Protein AF-A0A3D1SY27-F1 (afdb_monomer_lite)

Secondary structure (DSSP, 8-state):
---PPP-PPP---PPPHHHHHHHHHHHHHHHHHHHHHHHHHHIIIIIHHHHHHHHIIIIIHHHHHHHHHHHHHHHHHHHHHHHHHHHHTT----HHHHHHHHHHHHHHHHHHHHHHHHHHHHHHHHHHH-PPPPHHHHHHHHHHHHHHHHHH-TTT-TT--HHHHHHH-

pLDDT: mean 88.55, std 12.15, range [37.47, 98.19]

Radius of gyration: 32.85 Å; chains: 1; bounding box: 62×33×113 Å

Structure (mmCIF, N/CA/C/O backbone):
data_AF-A0A3D1SY27-F1
#
_entry.id   AF-A0A3D1SY27-F1
#
loop_
_atom_site.group_PDB
_atom_site.id
_atom_site.type_symbol
_atom_site.label_atom_id
_atom_site.label_alt_id
_atom_site.label_comp_id
_atom_site.label_asym_id
_atom_site.label_entity_id
_atom_site.label_seq_id
_atom_site.pdbx_PDB_ins_code
_atom_site.Cartn_x
_atom_site.Cartn_y
_atom_site.Cartn_z
_atom_site.occupancy
_atom_site.B_iso_or_equiv
_atom_site.auth_seq_id
_atom_site.auth_comp_id
_atom_site.auth_asym_id
_atom_site.auth_atom_id
_atom_site.pdbx_PDB_model_num
ATOM 1 N N . MET A 1 1 ? 26.519 -20.229 -80.201 1.00 37.72 1 MET A N 1
ATOM 2 C CA . MET A 1 1 ? 25.974 -18.857 -80.124 1.00 37.72 1 MET A CA 1
ATOM 3 C C . MET A 1 1 ? 25.527 -18.643 -78.691 1.00 37.72 1 MET A C 1
ATOM 5 O O . MET A 1 1 ? 24.465 -19.116 -78.318 1.00 37.72 1 MET A O 1
ATOM 9 N N . ASN A 1 2 ? 26.397 -18.054 -77.869 1.00 37.47 2 ASN A N 1
ATOM 10 C CA . ASN A 1 2 ? 26.115 -17.779 -76.462 1.00 37.47 2 ASN A CA 1
ATOM 11 C C . ASN A 1 2 ? 25.573 -16.353 -76.361 1.00 37.47 2 ASN A C 1
ATOM 13 O O . ASN A 1 2 ? 26.299 -15.405 -76.648 1.00 37.47 2 ASN A O 1
ATOM 17 N N . HIS A 1 3 ? 24.303 -16.207 -75.986 1.00 43.03 3 HIS A N 1
ATOM 18 C CA . HIS A 1 3 ? 23.743 -14.915 -75.606 1.00 43.03 3 HIS A CA 1
ATOM 19 C C . HIS A 1 3 ? 24.116 -14.634 -74.150 1.00 43.03 3 HIS A C 1
ATOM 21 O O . HIS A 1 3 ? 23.588 -15.248 -73.228 1.00 43.03 3 HIS A O 1
ATOM 27 N N . GLN A 1 4 ? 25.069 -13.724 -73.969 1.00 44.53 4 GLN A N 1
ATOM 28 C CA . GLN A 1 4 ? 25.441 -13.152 -72.682 1.00 44.53 4 GLN A CA 1
ATOM 29 C C . GLN A 1 4 ? 24.413 -12.077 -72.309 1.00 44.53 4 GLN A C 1
ATOM 31 O O . GLN A 1 4 ? 24.241 -11.095 -73.029 1.00 44.53 4 GLN A O 1
ATOM 36 N N . THR A 1 5 ? 23.705 -12.283 -71.202 1.00 49.72 5 THR A N 1
ATOM 37 C CA . THR A 1 5 ? 22.892 -11.259 -70.534 1.00 49.72 5 THR A CA 1
ATOM 38 C C . THR A 1 5 ? 23.805 -10.185 -69.932 1.00 49.72 5 THR A C 1
ATOM 40 O O . THR A 1 5 ? 24.811 -10.548 -69.320 1.00 49.72 5 THR A O 1
ATOM 43 N N . PRO A 1 6 ? 23.493 -8.885 -70.071 1.00 51.41 6 PRO A N 1
ATOM 44 C CA . PRO A 1 6 ? 24.311 -7.832 -69.490 1.00 51.41 6 PRO A CA 1
ATOM 45 C C . PRO A 1 6 ? 24.079 -7.746 -67.976 1.00 51.41 6 PRO A C 1
ATOM 47 O O . PRO A 1 6 ? 22.957 -7.525 -67.516 1.00 51.41 6 PRO A O 1
ATOM 50 N N . ASP A 1 7 ? 25.165 -7.917 -67.222 1.00 53.69 7 ASP A N 1
ATOM 51 C CA . ASP A 1 7 ? 25.252 -7.642 -65.788 1.00 53.69 7 ASP A CA 1
ATOM 52 C C . ASP A 1 7 ? 24.793 -6.206 -65.515 1.00 53.69 7 ASP A C 1
ATOM 54 O O . ASP A 1 7 ? 25.405 -5.232 -65.962 1.00 53.69 7 ASP A O 1
ATOM 58 N N . THR A 1 8 ? 23.684 -6.066 -64.792 1.00 50.62 8 THR A N 1
ATOM 59 C CA . THR A 1 8 ? 23.232 -4.763 -64.301 1.00 50.62 8 THR A CA 1
ATOM 60 C C . THR A 1 8 ? 24.058 -4.436 -63.055 1.00 50.62 8 THR A C 1
ATOM 62 O O . THR A 1 8 ? 23.997 -5.202 -62.092 1.00 50.62 8 THR A O 1
ATOM 65 N N . PRO A 1 9 ? 24.835 -3.337 -63.023 1.00 57.00 9 PRO A N 1
ATOM 66 C CA . PRO A 1 9 ? 25.635 -3.007 -61.852 1.00 57.00 9 PRO A CA 1
ATOM 67 C C . PRO A 1 9 ? 24.715 -2.720 -60.654 1.00 57.00 9 PRO A C 1
ATOM 69 O O . PRO A 1 9 ? 23.639 -2.133 -60.835 1.00 57.00 9 PRO A O 1
ATOM 72 N N . PRO A 1 10 ? 25.102 -3.110 -59.426 1.00 55.06 10 PRO A N 1
ATOM 73 C CA . PRO A 1 10 ? 24.288 -2.861 -58.247 1.00 55.06 10 PRO A CA 1
ATOM 74 C C . PRO A 1 10 ? 24.104 -1.350 -58.077 1.00 55.06 10 PRO A C 1
ATOM 76 O O . PRO A 1 10 ? 25.072 -0.595 -57.982 1.00 55.06 10 PRO A O 1
ATOM 79 N N . LYS A 1 11 ? 22.845 -0.895 -58.065 1.00 56.50 11 LYS A N 1
ATOM 80 C CA . LYS A 1 11 ? 22.505 0.499 -57.761 1.00 56.50 11 LYS A CA 1
ATOM 81 C C . LYS A 1 11 ? 23.029 0.831 -56.364 1.00 56.50 11 LYS A C 1
ATOM 83 O O . LYS A 1 11 ? 22.534 0.297 -55.375 1.00 56.50 11 LYS A O 1
ATOM 88 N N . LEU A 1 12 ? 24.011 1.727 -56.293 1.00 58.53 12 LEU A N 1
ATOM 89 C CA . LEU A 1 12 ? 24.505 2.293 -55.044 1.00 58.53 12 LEU A CA 1
ATOM 90 C C . LEU A 1 12 ? 23.408 3.197 -54.463 1.00 58.53 12 LEU A C 1
ATOM 92 O O . LEU A 1 12 ? 23.209 4.323 -54.918 1.00 58.53 12 LEU A O 1
ATOM 96 N N . VAL A 1 13 ? 22.642 2.681 -53.505 1.00 73.31 13 VAL A N 1
ATOM 97 C CA . VAL A 1 13 ? 21.625 3.464 -52.796 1.00 73.31 13 VAL A CA 1
ATOM 98 C C . VAL A 1 13 ? 22.342 4.333 -51.766 1.00 73.31 13 VAL A C 1
ATOM 100 O O . VAL A 1 13 ? 22.755 3.851 -50.714 1.00 73.31 13 VAL A O 1
ATOM 103 N N . VAL A 1 14 ? 22.522 5.617 -52.078 1.00 74.00 14 VAL A N 1
ATOM 104 C CA . VAL A 1 14 ? 23.051 6.605 -51.130 1.00 74.00 14 VAL A CA 1
ATOM 105 C C . VAL A 1 14 ? 21.885 7.140 -50.302 1.00 74.00 14 VAL A C 1
ATOM 107 O O . VAL A 1 14 ? 20.938 7.707 -50.847 1.00 74.00 14 VAL A O 1
ATOM 110 N N . LEU A 1 15 ? 21.933 6.934 -48.985 1.00 71.50 15 LEU A N 1
ATOM 111 C CA . LEU A 1 15 ? 20.920 7.445 -48.064 1.00 71.50 15 LEU A CA 1
ATOM 112 C C . LEU A 1 15 ? 20.978 8.977 -48.013 1.00 71.50 15 LEU A C 1
ATOM 114 O O . LEU A 1 15 ? 22.057 9.559 -47.905 1.00 71.50 15 LEU A O 1
ATOM 118 N N . HIS A 1 16 ? 19.815 9.630 -48.063 1.00 85.00 16 HIS A N 1
ATOM 119 C CA . HIS A 1 16 ? 19.731 11.081 -47.903 1.00 85.00 16 HIS A CA 1
ATOM 120 C C . HIS A 1 16 ? 20.275 11.491 -46.516 1.00 85.00 16 HIS A C 1
ATOM 122 O O . HIS A 1 16 ? 19.939 10.823 -45.531 1.00 85.00 16 HIS A O 1
ATOM 128 N N . PRO A 1 17 ? 21.064 12.577 -46.393 1.00 85.56 17 PRO A N 1
ATOM 129 C CA . PRO A 1 17 ? 21.666 12.992 -45.120 1.00 85.56 17 PRO A CA 1
ATOM 130 C C . PRO A 1 17 ? 20.666 13.121 -43.961 1.00 85.56 17 PRO A C 1
ATOM 132 O O . PRO A 1 17 ? 20.942 12.663 -42.853 1.00 85.56 17 PRO A O 1
ATOM 135 N N . ASP A 1 18 ? 19.473 13.658 -44.227 1.00 88.50 18 ASP A N 1
ATOM 136 C CA . ASP A 1 18 ? 18.419 13.798 -43.210 1.00 88.50 18 ASP A CA 1
ATOM 137 C C . ASP A 1 18 ? 17.900 12.450 -42.695 1.00 88.50 18 ASP A C 1
ATOM 139 O O . ASP A 1 18 ? 17.583 12.312 -41.516 1.00 88.50 18 ASP A O 1
ATOM 143 N N . PHE A 1 19 ? 17.854 11.429 -43.555 1.00 87.94 19 PHE A N 1
ATOM 144 C CA . PHE A 1 19 ? 17.435 10.087 -43.158 1.00 87.94 19 PHE A CA 1
ATOM 145 C C . PHE A 1 19 ? 18.494 9.404 -42.286 1.00 87.94 19 PHE A C 1
ATOM 147 O O . PHE A 1 19 ? 18.154 8.757 -41.296 1.00 87.94 19 PHE A O 1
ATOM 154 N N . ALA A 1 20 ? 19.779 9.591 -42.606 1.00 86.56 20 ALA A N 1
ATOM 155 C CA . ALA A 1 20 ? 20.875 9.108 -41.767 1.00 86.56 20 ALA A CA 1
ATOM 156 C C . ALA A 1 20 ? 20.865 9.780 -40.383 1.00 86.56 20 ALA A C 1
ATOM 158 O O . ALA A 1 20 ? 21.038 9.108 -39.366 1.00 86.56 20 ALA A O 1
ATOM 159 N N . LYS A 1 21 ? 20.592 11.091 -40.335 1.00 92.25 21 LYS A N 1
ATOM 160 C CA . LYS A 1 21 ? 20.434 11.833 -39.080 1.00 92.25 21 LYS A CA 1
ATOM 161 C C . LYS A 1 21 ? 19.259 11.306 -38.253 1.00 92.25 21 LYS A C 1
ATOM 163 O O . LYS A 1 21 ? 19.433 11.016 -37.075 1.00 92.25 21 LYS A O 1
ATOM 168 N N . LEU A 1 22 ? 18.098 11.102 -38.878 1.00 93.75 22 LEU A N 1
ATOM 169 C CA . LEU A 1 22 ? 16.914 10.585 -38.191 1.00 93.75 22 LEU A CA 1
ATOM 170 C C . LEU A 1 22 ? 17.140 9.176 -37.618 1.00 93.75 22 LEU A C 1
ATOM 172 O O . LEU A 1 22 ? 16.727 8.901 -36.496 1.00 93.75 22 LEU A O 1
ATOM 176 N N . GLN A 1 23 ? 17.830 8.290 -38.344 1.00 89.69 23 GLN A N 1
ATOM 177 C CA . GLN A 1 23 ? 18.198 6.972 -37.814 1.00 89.69 23 GLN A CA 1
ATOM 178 C C . GLN A 1 23 ? 19.096 7.068 -36.578 1.00 89.69 23 GLN A C 1
ATOM 180 O O . GLN A 1 23 ? 18.894 6.321 -35.619 1.00 89.69 23 GLN A O 1
ATOM 185 N N . ALA A 1 24 ? 20.068 7.984 -36.585 1.00 91.44 24 ALA A N 1
ATOM 186 C CA . ALA A 1 24 ? 20.938 8.209 -35.437 1.00 91.44 24 ALA A CA 1
ATOM 187 C C . ALA A 1 24 ? 20.152 8.735 -34.225 1.00 91.44 24 ALA A C 1
ATOM 189 O O . ALA A 1 24 ? 20.347 8.244 -33.111 1.00 91.44 24 ALA A O 1
ATOM 190 N N . ASP A 1 25 ? 19.220 9.666 -34.443 1.00 94.38 25 ASP A N 1
ATOM 191 C CA . ASP A 1 25 ? 18.353 10.205 -33.391 1.00 94.38 25 ASP A CA 1
ATOM 192 C C . ASP A 1 25 ? 17.438 9.115 -32.806 1.00 94.38 25 ASP A C 1
ATOM 194 O O . ASP A 1 25 ? 17.348 8.970 -31.586 1.00 94.38 25 ASP A O 1
ATOM 198 N N . VAL A 1 26 ? 16.825 8.278 -33.651 1.00 91.38 26 VAL A N 1
ATOM 199 C CA . VAL A 1 26 ? 16.011 7.131 -33.206 1.00 91.38 26 VAL A CA 1
ATOM 200 C C . VAL A 1 26 ? 16.848 6.139 -32.398 1.00 91.38 26 VAL A C 1
ATOM 202 O O . VAL A 1 26 ? 16.412 5.685 -31.339 1.00 91.38 26 VAL A O 1
ATOM 205 N N . ALA A 1 27 ? 18.058 5.808 -32.854 1.00 89.62 27 ALA A N 1
ATOM 206 C CA . ALA A 1 27 ? 18.955 4.915 -32.125 1.00 89.62 27 ALA A CA 1
ATOM 207 C C . ALA A 1 27 ? 19.328 5.488 -30.748 1.00 89.62 27 ALA A C 1
ATOM 209 O O . ALA A 1 27 ? 19.310 4.762 -29.752 1.00 89.62 27 ALA A O 1
ATOM 210 N N . LYS A 1 28 ? 19.600 6.796 -30.678 1.00 94.19 28 LYS A N 1
ATOM 211 C CA . LYS A 1 28 ? 19.881 7.502 -29.426 1.00 94.19 28 LYS A CA 1
ATOM 212 C C . LYS A 1 28 ? 18.688 7.446 -28.467 1.00 94.19 28 LYS A C 1
ATOM 214 O O . LYS A 1 28 ? 18.857 7.013 -27.329 1.00 94.19 28 LYS A O 1
ATOM 219 N N . ILE A 1 29 ? 17.488 7.795 -28.934 1.00 94.19 29 ILE A N 1
ATOM 220 C CA . ILE A 1 29 ? 16.264 7.778 -28.116 1.00 94.19 29 ILE A CA 1
ATOM 221 C C . ILE A 1 29 ? 15.966 6.365 -27.602 1.00 94.19 29 ILE A C 1
ATOM 223 O O . ILE A 1 29 ? 15.620 6.195 -26.437 1.00 94.19 29 ILE A O 1
ATOM 227 N N . ARG A 1 30 ? 16.155 5.322 -28.422 1.00 90.94 30 ARG A N 1
ATOM 228 C CA . ARG A 1 30 ? 15.985 3.925 -27.980 1.00 90.94 30 ARG A CA 1
ATOM 229 C C . ARG A 1 30 ? 16.957 3.545 -26.861 1.00 90.94 30 ARG A C 1
ATOM 231 O O . ARG A 1 30 ? 16.581 2.845 -25.920 1.00 90.94 30 ARG A O 1
ATOM 238 N N . ILE A 1 31 ? 18.208 4.001 -26.932 1.00 90.81 31 ILE A N 1
ATOM 239 C CA . ILE A 1 31 ? 19.183 3.778 -25.856 1.00 90.81 31 ILE A CA 1
ATOM 240 C C . ILE A 1 31 ? 18.723 4.482 -24.578 1.00 90.81 31 ILE A C 1
ATOM 242 O O . ILE A 1 31 ? 18.684 3.835 -23.529 1.00 90.81 31 ILE A O 1
ATOM 246 N N . GLU A 1 32 ? 18.337 5.754 -24.669 1.00 93.44 32 GLU A N 1
ATOM 247 C CA . GLU A 1 32 ? 17.840 6.547 -23.538 1.00 93.44 32 GLU A CA 1
ATOM 248 C C . GLU A 1 32 ? 16.600 5.910 -22.902 1.00 93.44 32 GLU A C 1
ATOM 250 O O . GLU A 1 32 ? 16.586 5.681 -21.694 1.00 93.44 32 GLU A O 1
ATOM 255 N N . LEU A 1 33 ? 15.615 5.498 -23.703 1.00 92.75 33 LEU A N 1
ATOM 256 C CA . LEU A 1 33 ? 14.421 4.804 -23.221 1.00 92.75 33 LEU A CA 1
ATOM 257 C C . LEU A 1 33 ? 14.784 3.519 -22.466 1.00 92.75 33 LEU A C 1
ATOM 259 O O . LEU A 1 33 ? 14.282 3.287 -21.370 1.00 92.75 33 LEU A O 1
ATOM 263 N N . SER A 1 34 ? 15.722 2.718 -22.984 1.00 90.81 34 SER A N 1
ATOM 264 C CA . SER A 1 34 ? 16.184 1.521 -22.269 1.00 90.81 34 SER A CA 1
ATOM 265 C C . SER A 1 34 ? 16.879 1.839 -20.935 1.00 90.81 34 SER A C 1
ATOM 267 O O . SER A 1 34 ? 16.888 0.991 -20.045 1.00 90.81 34 SER A O 1
ATOM 269 N N . MET A 1 35 ? 17.491 3.027 -20.788 1.00 92.69 35 MET A N 1
ATOM 270 C CA . MET A 1 35 ? 18.067 3.467 -19.509 1.00 92.69 35 MET A CA 1
ATOM 271 C C . MET A 1 35 ? 16.960 3.814 -18.527 1.00 92.69 35 MET A C 1
ATOM 273 O O . MET A 1 35 ? 16.980 3.316 -17.407 1.00 92.69 35 MET A O 1
ATOM 277 N N . LEU A 1 36 ? 15.996 4.616 -18.972 1.00 95.31 36 LEU A N 1
ATOM 278 C CA . LEU A 1 36 ? 14.905 5.105 -18.137 1.00 95.31 36 LEU A CA 1
ATOM 279 C C . LEU A 1 36 ? 13.989 3.976 -17.664 1.00 95.31 36 LEU A C 1
ATOM 281 O O . LEU A 1 36 ? 13.556 3.993 -16.520 1.00 95.31 36 LEU A O 1
ATOM 285 N N . VAL A 1 37 ? 13.720 2.971 -18.506 1.00 93.50 37 VAL A N 1
ATOM 286 C CA . VAL A 1 37 ? 12.934 1.794 -18.097 1.00 93.50 37 VAL A CA 1
ATOM 287 C C . VAL A 1 37 ? 13.653 1.004 -17.004 1.00 93.50 37 VAL A C 1
ATOM 289 O O . VAL A 1 37 ? 13.022 0.650 -16.013 1.00 93.50 37 VAL A O 1
ATOM 292 N N . LEU A 1 38 ? 14.966 0.772 -17.147 1.00 93.50 38 LEU A N 1
ATOM 293 C CA . LEU A 1 38 ? 15.746 0.124 -16.090 1.00 93.50 38 LEU A CA 1
ATOM 294 C C . LEU A 1 38 ? 15.699 0.945 -14.799 1.00 93.50 38 LEU A C 1
ATOM 296 O O . LEU A 1 38 ? 15.441 0.385 -13.743 1.00 93.50 38 LEU A O 1
ATOM 300 N N . GLU A 1 39 ? 15.971 2.247 -14.879 1.00 95.19 39 GLU A N 1
ATOM 301 C CA . GLU A 1 39 ? 16.000 3.124 -13.707 1.00 95.19 39 GLU A CA 1
ATOM 302 C C . GLU A 1 39 ? 14.645 3.158 -12.997 1.00 95.19 39 GLU A C 1
ATOM 304 O O . GLU A 1 39 ? 14.581 3.003 -11.781 1.00 95.19 39 GLU A O 1
ATOM 309 N N . ARG A 1 40 ? 13.549 3.284 -13.752 1.00 95.38 40 ARG A N 1
ATOM 310 C CA . ARG A 1 40 ? 12.188 3.226 -13.215 1.00 95.38 40 ARG A CA 1
ATOM 311 C C . ARG A 1 40 ? 11.958 1.936 -12.430 1.00 95.38 40 ARG A C 1
ATOM 313 O O . ARG A 1 40 ? 11.438 1.991 -11.319 1.00 95.38 40 ARG A O 1
ATOM 320 N N . ASP A 1 41 ? 12.317 0.791 -12.998 1.00 93.94 41 ASP A N 1
ATOM 321 C CA . ASP A 1 41 ? 12.048 -0.505 -12.374 1.00 93.94 41 ASP A CA 1
ATOM 322 C C . ASP A 1 41 ? 12.960 -0.766 -11.172 1.00 93.94 41 ASP A C 1
ATOM 324 O O . ASP A 1 41 ? 12.491 -1.254 -10.146 1.00 93.94 41 ASP A O 1
ATOM 328 N N . ASP A 1 42 ? 14.227 -0.361 -11.249 1.00 92.75 42 ASP A N 1
ATOM 329 C CA . ASP A 1 42 ? 15.168 -0.377 -10.125 1.00 92.75 42 ASP A CA 1
ATOM 330 C C . ASP A 1 42 ? 14.633 0.470 -8.957 1.00 92.75 42 ASP A C 1
ATOM 332 O O . ASP A 1 42 ? 14.579 0.019 -7.812 1.00 92.75 42 ASP A O 1
ATOM 336 N N . LEU A 1 43 ? 14.110 1.663 -9.246 1.00 95.50 43 LEU A N 1
ATOM 337 C CA . LEU A 1 43 ? 13.477 2.504 -8.235 1.00 95.50 43 LEU A CA 1
ATOM 338 C C . LEU A 1 43 ? 12.238 1.835 -7.627 1.00 95.50 43 LEU A C 1
ATOM 340 O O . LEU A 1 43 ? 12.140 1.718 -6.407 1.00 95.50 43 LEU A O 1
ATOM 344 N N . ILE A 1 44 ? 11.297 1.379 -8.456 1.00 94.44 44 ILE A N 1
ATOM 345 C CA . ILE A 1 44 ? 10.008 0.846 -7.991 1.00 94.44 44 ILE A CA 1
ATOM 346 C C . ILE A 1 44 ? 10.186 -0.452 -7.197 1.00 94.44 44 ILE A C 1
ATOM 348 O O . ILE A 1 44 ? 9.561 -0.621 -6.145 1.00 94.44 44 ILE A O 1
ATOM 352 N N . PHE A 1 45 ? 11.003 -1.377 -7.697 1.00 91.19 45 PHE A N 1
ATOM 353 C CA . PHE A 1 45 ? 11.069 -2.742 -7.177 1.00 91.19 45 PHE A CA 1
ATOM 354 C C . PHE A 1 45 ? 12.220 -2.972 -6.199 1.00 91.19 45 PHE A C 1
ATOM 356 O O . PHE A 1 45 ? 12.126 -3.881 -5.369 1.00 91.19 45 PHE A O 1
ATOM 363 N N . GLN A 1 46 ? 13.268 -2.147 -6.237 1.00 89.75 46 GLN A N 1
ATOM 364 C CA . GLN A 1 46 ? 14.429 -2.301 -5.368 1.00 89.75 46 GLN A CA 1
ATOM 365 C C . GLN A 1 46 ? 14.543 -1.149 -4.370 1.00 89.75 46 GLN A C 1
ATOM 367 O O . GLN A 1 46 ? 14.345 -1.375 -3.173 1.00 89.75 46 GLN A O 1
ATOM 372 N N . GLU A 1 47 ? 14.797 0.076 -4.830 1.00 91.81 47 GLU A N 1
ATOM 373 C CA . GLU A 1 47 ? 15.116 1.204 -3.943 1.00 91.81 47 GLU A CA 1
ATOM 374 C C . GLU A 1 47 ? 13.934 1.595 -3.051 1.00 91.81 47 GLU A C 1
ATOM 376 O O . GLU A 1 47 ? 14.047 1.593 -1.823 1.00 91.81 47 GLU A O 1
ATOM 381 N N . CYS A 1 48 ? 12.757 1.843 -3.630 1.00 94.62 48 CYS A N 1
ATOM 382 C CA . CYS A 1 48 ? 11.562 2.181 -2.857 1.00 94.62 48 CYS A CA 1
ATOM 383 C C . CYS A 1 48 ? 11.180 1.064 -1.883 1.00 94.62 48 CYS A C 1
ATOM 385 O O . CYS A 1 48 ? 10.772 1.346 -0.758 1.00 94.62 48 CYS A O 1
ATOM 387 N N . LYS A 1 49 ? 11.353 -0.204 -2.275 1.00 91.75 49 LYS A N 1
ATOM 388 C CA . LYS A 1 49 ? 11.089 -1.346 -1.391 1.00 91.75 49 LYS A CA 1
ATOM 389 C C . LYS A 1 49 ? 12.091 -1.440 -0.246 1.00 91.75 49 LYS A C 1
ATOM 391 O O . LYS A 1 49 ? 11.696 -1.764 0.873 1.00 91.75 49 LYS A O 1
ATOM 396 N N . ASN A 1 50 ? 13.362 -1.121 -0.486 1.00 91.25 50 ASN A N 1
ATOM 397 C CA . ASN A 1 50 ? 14.391 -1.049 0.556 1.00 91.25 50 ASN A CA 1
ATOM 398 C C . ASN A 1 50 ? 14.080 0.052 1.567 1.00 91.25 50 ASN A C 1
ATOM 400 O O . ASN A 1 50 ? 14.158 -0.189 2.770 1.00 91.25 50 ASN A O 1
ATOM 404 N N . ILE A 1 51 ? 13.662 1.221 1.085 1.00 93.94 51 ILE A N 1
ATOM 405 C CA . ILE A 1 51 ? 13.246 2.342 1.931 1.00 93.94 51 ILE A CA 1
ATOM 406 C C . ILE A 1 51 ? 11.996 1.975 2.740 1.00 93.94 51 ILE A C 1
ATOM 408 O O . ILE A 1 51 ? 11.985 2.179 3.951 1.00 93.94 51 ILE A O 1
ATOM 412 N N . GLU A 1 52 ? 10.967 1.397 2.110 1.00 92.94 52 GLU A N 1
ATOM 413 C CA . GLU A 1 52 ? 9.737 0.949 2.784 1.00 92.94 52 GLU A CA 1
ATOM 414 C C . GLU A 1 52 ? 10.050 -0.069 3.891 1.00 92.94 52 GLU A C 1
ATOM 416 O O . GLU A 1 52 ? 9.574 0.062 5.017 1.00 92.94 52 GLU A O 1
ATOM 421 N N . MET A 1 53 ? 10.914 -1.043 3.605 1.00 93.50 53 MET A N 1
ATOM 422 C CA . MET A 1 53 ? 11.383 -2.016 4.589 1.00 93.50 53 MET A CA 1
ATOM 423 C C . MET A 1 53 ? 12.126 -1.338 5.747 1.00 93.50 53 MET A C 1
ATOM 425 O O . MET A 1 53 ? 11.791 -1.571 6.907 1.00 93.50 53 MET A O 1
ATOM 429 N N . ALA A 1 54 ? 13.108 -0.480 5.456 1.00 93.06 54 ALA A N 1
ATOM 430 C CA . ALA A 1 54 ? 13.878 0.230 6.478 1.00 93.06 54 ALA A CA 1
ATOM 431 C C . ALA A 1 54 ? 12.981 1.114 7.361 1.00 93.06 54 ALA A C 1
ATOM 433 O O . ALA A 1 54 ? 13.158 1.170 8.580 1.00 93.06 54 ALA A O 1
ATOM 434 N N . TYR A 1 55 ? 11.980 1.758 6.762 1.00 95.38 55 TYR A N 1
ATOM 435 C CA . TYR A 1 55 ? 10.957 2.520 7.468 1.00 95.38 55 TYR A CA 1
ATOM 436 C C . TYR A 1 55 ? 10.140 1.635 8.415 1.00 95.38 55 TYR A C 1
ATOM 438 O O . TYR A 1 55 ? 10.035 1.932 9.604 1.00 95.38 55 TYR A O 1
ATOM 446 N N . MET A 1 56 ? 9.607 0.511 7.928 1.00 94.44 56 MET A N 1
ATOM 447 C CA . MET A 1 56 ? 8.796 -0.395 8.750 1.00 94.44 56 MET A CA 1
ATOM 448 C C . MET A 1 56 ? 9.593 -0.985 9.921 1.00 94.44 56 MET A C 1
ATOM 450 O O . MET A 1 56 ? 9.057 -1.112 11.021 1.00 94.44 56 MET A O 1
ATOM 454 N N . LEU A 1 57 ? 10.877 -1.289 9.714 1.00 90.94 57 LEU A N 1
ATOM 455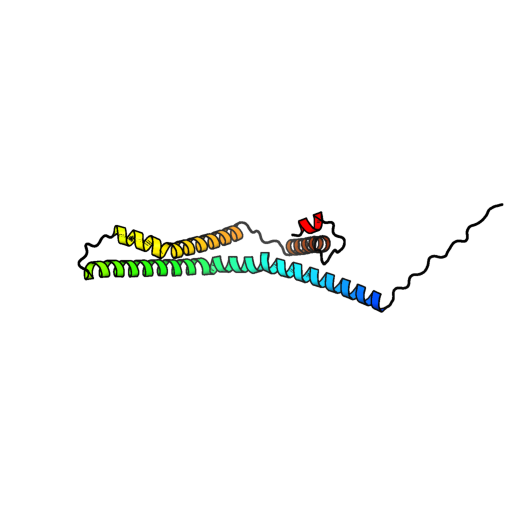 C CA . LEU A 1 57 ? 11.763 -1.816 10.756 1.00 90.94 57 LEU A CA 1
ATOM 456 C C . LEU A 1 57 ? 12.148 -0.767 11.809 1.00 90.94 57 LEU A C 1
ATOM 458 O O . LEU A 1 57 ? 12.318 -1.114 12.975 1.00 90.94 57 LEU A O 1
ATOM 462 N N . SER A 1 58 ? 12.299 0.499 11.411 1.00 92.94 58 SER A N 1
ATOM 463 C CA . SER A 1 58 ? 12.731 1.578 12.309 1.00 92.94 58 SER A CA 1
ATOM 464 C C . SER A 1 58 ? 11.576 2.274 13.032 1.00 92.94 58 SER A C 1
ATOM 466 O O . SER A 1 58 ? 11.691 2.552 14.225 1.00 92.94 58 SER A O 1
ATOM 468 N N . LEU A 1 59 ? 10.468 2.543 12.336 1.00 95.25 59 LEU A N 1
ATOM 469 C CA . LEU A 1 59 ? 9.361 3.362 12.837 1.00 95.25 59 LEU A CA 1
ATOM 470 C C . LEU A 1 59 ? 8.025 2.609 12.896 1.00 95.25 59 LEU A C 1
ATOM 472 O O . LEU A 1 59 ? 7.219 2.888 13.783 1.00 95.25 59 LEU A O 1
ATOM 476 N N . GLY A 1 60 ? 7.802 1.616 12.029 1.00 94.00 60 GLY A N 1
ATOM 477 C CA . GLY A 1 60 ? 6.499 0.946 11.889 1.00 94.00 60 GLY A CA 1
ATOM 478 C C . GLY A 1 60 ? 5.942 0.361 13.194 1.00 94.00 60 GLY A C 1
ATOM 479 O O . GLY A 1 60 ? 4.766 0.533 13.501 1.00 94.00 60 GLY A O 1
ATOM 480 N N . ALA A 1 61 ? 6.793 -0.243 14.030 1.00 91.00 61 ALA A N 1
ATOM 481 C CA . ALA A 1 61 ? 6.373 -0.776 15.331 1.00 91.00 61 ALA A CA 1
ATOM 482 C C . ALA A 1 61 ? 5.911 0.309 16.323 1.00 91.00 61 ALA A C 1
ATOM 484 O O . ALA A 1 61 ? 5.101 0.033 17.209 1.00 91.00 61 ALA A O 1
ATOM 485 N N . LEU A 1 62 ? 6.448 1.527 16.217 1.00 94.81 62 LEU A N 1
ATOM 486 C CA . LEU A 1 62 ? 6.045 2.656 17.053 1.00 94.81 62 LEU A CA 1
ATOM 487 C C . LEU A 1 62 ? 4.712 3.227 16.572 1.00 94.81 62 LEU A C 1
ATOM 489 O O . LEU A 1 62 ? 3.831 3.450 17.396 1.00 94.81 62 LEU A O 1
ATOM 493 N N . GLU A 1 63 ? 4.536 3.390 15.260 1.00 95.25 63 GLU A N 1
ATOM 494 C CA . GLU A 1 63 ? 3.265 3.842 14.675 1.00 95.25 63 GLU A CA 1
ATOM 495 C C . GLU A 1 63 ? 2.123 2.886 14.995 1.00 95.25 63 GLU A C 1
ATOM 497 O O . GLU A 1 63 ? 1.056 3.336 15.412 1.00 95.25 63 GLU A O 1
ATOM 502 N N . TYR A 1 64 ? 2.376 1.577 14.893 1.00 95.44 64 TYR A N 1
ATOM 503 C CA . TYR A 1 64 ? 1.418 0.554 15.296 1.00 95.44 64 TYR A CA 1
ATOM 504 C C . TYR A 1 64 ? 0.988 0.744 16.753 1.00 95.44 64 TYR A C 1
ATOM 506 O O . TYR A 1 64 ? -0.201 0.833 17.039 1.00 95.44 64 TYR A O 1
ATOM 514 N N . LYS A 1 65 ? 1.947 0.871 17.680 1.00 95.88 65 LYS A N 1
ATOM 515 C CA . LYS A 1 65 ? 1.652 1.026 19.116 1.00 95.88 65 LYS A CA 1
ATOM 516 C C . LYS A 1 65 ? 0.885 2.307 19.423 1.00 95.88 65 LYS A C 1
ATOM 518 O O . LYS A 1 65 ? 0.001 2.297 20.277 1.00 95.88 65 LYS A O 1
ATOM 523 N N . VAL A 1 66 ? 1.229 3.408 18.756 1.00 97.62 66 VAL A N 1
ATOM 524 C CA . VAL A 1 66 ? 0.508 4.679 18.901 1.00 97.62 66 VAL A CA 1
ATOM 525 C C . VAL A 1 66 ? -0.932 4.503 18.433 1.00 97.62 66 VAL A C 1
ATOM 527 O O . VAL A 1 66 ? -1.857 4.790 19.190 1.00 97.62 66 VAL A O 1
ATOM 530 N N . TYR A 1 67 ? -1.128 3.958 17.234 1.00 96.50 67 TYR A N 1
ATOM 531 C CA . TYR A 1 67 ? -2.456 3.773 16.666 1.00 96.50 67 TYR A CA 1
ATOM 532 C C . TYR A 1 67 ? -3.309 2.776 17.467 1.00 96.50 67 TYR A C 1
ATOM 534 O O . TYR A 1 67 ? -4.492 3.019 17.703 1.00 96.50 67 TYR A O 1
ATOM 542 N N . GLU A 1 68 ? -2.715 1.685 17.949 1.00 97.38 68 GLU A N 1
ATOM 543 C CA . GLU A 1 68 ? -3.359 0.706 18.830 1.00 97.38 68 GLU A CA 1
ATOM 544 C C . GLU A 1 68 ? -3.845 1.363 20.131 1.00 97.38 68 GLU A C 1
ATOM 546 O O . GLU A 1 68 ? -5.006 1.197 20.522 1.00 97.38 68 GLU A O 1
ATOM 551 N N . ALA A 1 69 ? -2.996 2.173 20.772 1.00 97.75 69 ALA A N 1
ATOM 552 C CA . ALA A 1 69 ? -3.352 2.900 21.986 1.00 97.75 69 ALA A CA 1
ATOM 553 C C . ALA A 1 69 ? -4.459 3.941 21.741 1.00 97.75 69 ALA A C 1
ATOM 555 O O . ALA A 1 69 ? -5.385 4.059 22.548 1.00 97.75 69 ALA A O 1
ATOM 556 N N . GLU A 1 70 ? -4.405 4.666 20.621 1.00 97.00 70 GLU A N 1
ATOM 557 C CA . GLU A 1 70 ? -5.453 5.605 20.209 1.00 97.00 70 GLU A CA 1
ATOM 558 C C . GLU A 1 70 ? -6.795 4.895 19.997 1.00 97.00 70 GLU A C 1
ATOM 560 O O . GLU A 1 70 ? -7.822 5.346 20.512 1.00 97.00 70 GLU A O 1
ATOM 565 N N . CYS A 1 71 ? -6.796 3.754 19.302 1.00 95.94 71 CYS A N 1
ATOM 566 C CA . CYS A 1 71 ? -7.994 2.946 19.082 1.00 95.94 71 CYS A CA 1
ATOM 567 C C . CYS A 1 71 ? -8.589 2.456 20.406 1.00 95.94 71 CYS A C 1
ATOM 569 O O . CYS A 1 71 ? -9.798 2.578 20.624 1.00 95.94 71 CYS A O 1
ATOM 571 N N . ALA A 1 72 ? -7.749 1.960 21.318 1.00 97.06 72 ALA A N 1
ATOM 572 C CA . ALA A 1 72 ? -8.181 1.517 22.639 1.00 97.06 72 ALA A CA 1
ATOM 573 C C . ALA A 1 72 ? -8.797 2.669 23.451 1.00 97.06 72 ALA A C 1
ATOM 575 O O . ALA A 1 72 ? -9.879 2.517 24.028 1.00 97.06 72 ALA A O 1
ATOM 576 N N . ALA A 1 73 ? -8.158 3.841 23.456 1.00 98.00 73 ALA A N 1
ATOM 577 C CA . ALA A 1 73 ? -8.659 5.024 24.150 1.00 98.00 73 ALA A CA 1
ATOM 578 C C . ALA A 1 73 ? -10.005 5.499 23.578 1.00 98.00 73 ALA A C 1
ATOM 580 O O . ALA A 1 73 ? -10.943 5.768 24.335 1.00 98.00 73 ALA A O 1
ATOM 581 N N . LEU A 1 74 ? -10.133 5.551 22.249 1.00 97.56 74 LEU A N 1
ATOM 582 C CA . LEU A 1 74 ? -11.378 5.907 21.568 1.00 97.56 74 LEU A CA 1
ATOM 583 C C . LEU A 1 74 ? -12.497 4.910 21.875 1.00 97.56 74 LEU A C 1
ATOM 585 O O . LEU A 1 74 ? -13.611 5.331 22.194 1.00 97.56 74 LEU A O 1
ATOM 589 N N . ARG A 1 75 ? -12.208 3.603 21.851 1.00 97.75 75 ARG A N 1
ATOM 590 C CA . ARG A 1 75 ? -13.195 2.562 22.171 1.00 97.75 75 ARG A CA 1
ATOM 591 C C . ARG A 1 75 ? -13.681 2.679 23.612 1.00 97.75 75 ARG A C 1
ATOM 593 O O . ARG A 1 75 ? -14.885 2.620 23.858 1.00 97.75 75 ARG A O 1
ATOM 600 N N . LEU A 1 76 ? -12.774 2.902 24.566 1.00 97.88 76 LEU A N 1
ATOM 601 C CA . LEU A 1 76 ? -13.126 3.104 25.976 1.00 97.88 76 LEU A CA 1
ATOM 602 C C . LEU A 1 76 ? -13.974 4.361 26.183 1.00 97.88 76 LEU A C 1
ATOM 604 O O . LEU A 1 76 ? -14.987 4.310 26.883 1.00 97.88 76 LEU A O 1
ATOM 608 N N . LYS A 1 77 ? -13.604 5.474 25.541 1.00 98.19 77 LYS A N 1
ATOM 609 C CA . LYS A 1 77 ? -14.386 6.713 25.581 1.00 98.19 77 LYS A CA 1
ATOM 610 C C . LYS A 1 77 ? -15.795 6.490 25.036 1.00 98.19 77 LYS A C 1
ATOM 612 O O . LYS A 1 77 ? -16.773 6.825 25.701 1.00 98.19 77 LYS A O 1
ATOM 617 N N . ARG A 1 78 ? -15.908 5.853 23.869 1.00 97.88 78 ARG A N 1
ATOM 618 C CA . ARG A 1 78 ? -17.193 5.559 23.231 1.00 97.88 78 ARG A CA 1
ATOM 619 C C . ARG A 1 78 ? -18.067 4.642 24.085 1.00 97.88 78 ARG A C 1
ATOM 621 O O . ARG A 1 78 ? -19.267 4.874 24.228 1.00 97.88 78 ARG A O 1
ATOM 628 N N . LYS A 1 79 ? -17.464 3.639 24.723 1.00 97.94 79 LYS A N 1
ATOM 629 C CA . LYS A 1 79 ? -18.145 2.767 25.686 1.00 97.94 79 LYS A CA 1
ATOM 630 C C . LYS A 1 79 ? -18.724 3.559 26.858 1.00 97.94 79 LYS A C 1
ATOM 632 O O . LYS A 1 79 ? -19.884 3.351 27.214 1.00 97.94 79 LYS A O 1
ATOM 637 N N . ALA A 1 80 ? -17.945 4.473 27.437 1.00 97.44 80 ALA A N 1
ATOM 638 C CA . ALA A 1 80 ? -18.401 5.324 28.533 1.00 97.44 80 ALA A CA 1
ATOM 639 C C . ALA A 1 80 ? -19.585 6.214 28.113 1.00 97.44 80 ALA A C 1
ATOM 641 O O . ALA A 1 80 ? -20.570 6.300 28.844 1.00 97.44 80 ALA A O 1
ATOM 642 N N . GLU A 1 81 ? -19.541 6.799 26.913 1.00 97.44 81 GLU A N 1
ATOM 643 C CA . GLU A 1 81 ? -20.644 7.594 26.353 1.00 97.44 81 GLU A CA 1
ATOM 644 C C . GLU A 1 81 ? -21.937 6.777 26.205 1.00 97.44 81 GLU A C 1
ATOM 646 O O . GLU A 1 81 ? -23.012 7.245 26.583 1.00 97.44 81 GLU A O 1
ATOM 651 N N . LEU A 1 82 ? -21.850 5.542 25.698 1.00 96.69 82 LEU A N 1
ATOM 652 C CA . LEU A 1 82 ? -23.012 4.661 25.525 1.00 96.69 82 LEU A CA 1
ATOM 653 C C . LEU A 1 82 ? -23.635 4.253 26.867 1.00 96.69 82 LEU A C 1
ATOM 655 O O . LEU A 1 82 ? -24.862 4.243 26.997 1.00 96.69 82 LEU A O 1
ATOM 659 N N . ILE A 1 83 ? -22.804 3.961 27.872 1.00 96.06 83 ILE A N 1
ATOM 660 C CA . ILE A 1 83 ? -23.264 3.662 29.236 1.00 96.06 83 ILE A CA 1
ATOM 661 C C . ILE A 1 83 ? -23.954 4.890 29.837 1.00 96.06 83 ILE A C 1
ATOM 663 O O . ILE A 1 83 ? -25.083 4.779 30.320 1.00 96.06 83 ILE A O 1
ATOM 667 N N . GLN A 1 84 ? -23.318 6.063 29.758 1.00 96.25 84 GLN A N 1
ATOM 668 C CA . GLN A 1 84 ? -23.866 7.307 30.296 1.00 96.25 84 GLN A CA 1
ATOM 669 C C . GLN A 1 84 ? -25.198 7.668 29.626 1.00 96.25 84 GLN A C 1
ATOM 671 O O . GLN A 1 84 ? -26.138 8.088 30.297 1.00 96.25 84 GLN A O 1
ATOM 676 N N . ALA A 1 85 ? -25.320 7.458 28.313 1.00 94.69 85 ALA A N 1
ATOM 677 C CA . ALA A 1 85 ? -26.551 7.716 27.575 1.00 94.69 85 ALA A CA 1
ATOM 678 C C . ALA A 1 85 ? -27.719 6.824 28.032 1.00 94.69 85 ALA A C 1
ATOM 680 O O . ALA A 1 85 ? -28.839 7.318 28.156 1.00 94.69 85 ALA A O 1
ATOM 681 N N . GLN A 1 86 ? -27.474 5.536 28.304 1.00 94.06 86 GLN A N 1
ATOM 682 C CA . GLN A 1 86 ? -28.500 4.622 28.830 1.00 94.06 86 GLN A CA 1
ATOM 683 C C . GLN A 1 86 ? -28.895 4.991 30.266 1.00 94.06 86 GLN A C 1
ATOM 685 O O . GLN A 1 86 ? -30.083 5.053 30.580 1.00 94.06 86 GLN A O 1
ATOM 690 N N . GLN A 1 87 ? -27.921 5.330 31.119 1.00 93.50 87 GLN A N 1
ATOM 691 C CA . GLN A 1 87 ? -28.185 5.792 32.487 1.00 93.50 87 GLN A CA 1
ATOM 692 C C . GLN A 1 87 ? -29.023 7.074 32.516 1.00 93.50 87 GLN A C 1
ATOM 694 O O . GLN A 1 87 ? -29.995 7.155 33.264 1.00 93.50 87 GLN A O 1
ATOM 699 N N . ASN A 1 88 ? -28.698 8.052 31.666 1.00 95.12 88 ASN A N 1
ATOM 700 C CA . ASN A 1 88 ? -29.429 9.319 31.582 1.00 95.12 88 ASN A CA 1
ATOM 701 C C . ASN A 1 88 ? -30.886 9.131 31.129 1.00 95.12 88 ASN A C 1
ATOM 703 O O . ASN A 1 88 ? -31.749 9.918 31.507 1.00 95.12 88 ASN A O 1
ATOM 707 N N . ARG A 1 89 ? -31.171 8.083 30.347 1.00 94.56 89 ARG A N 1
ATOM 708 C CA . ARG A 1 89 ? -32.532 7.687 29.950 1.00 94.56 89 ARG A CA 1
ATOM 709 C C . ARG A 1 89 ? -33.242 6.795 30.975 1.00 94.56 89 ARG A C 1
ATOM 711 O O . ARG A 1 89 ? -34.367 6.384 30.722 1.00 94.56 89 ARG A O 1
ATOM 718 N N . GLN A 1 90 ? -32.605 6.494 32.112 1.00 91.25 90 GLN A N 1
ATOM 719 C CA . GLN A 1 90 ? -33.084 5.530 33.115 1.00 91.25 90 GLN A CA 1
ATOM 720 C C . GLN A 1 90 ? -33.324 4.120 32.536 1.00 91.25 90 GLN A C 1
ATOM 722 O O . GLN A 1 90 ? -34.127 3.343 33.050 1.00 91.25 90 GLN A O 1
ATOM 727 N N . GLU A 1 91 ? -32.609 3.769 31.465 1.00 90.31 91 GLU A N 1
ATOM 728 C CA . GLU A 1 91 ? -32.651 2.445 30.849 1.00 90.31 91 GLU A CA 1
ATOM 729 C C . GLU A 1 91 ? -31.749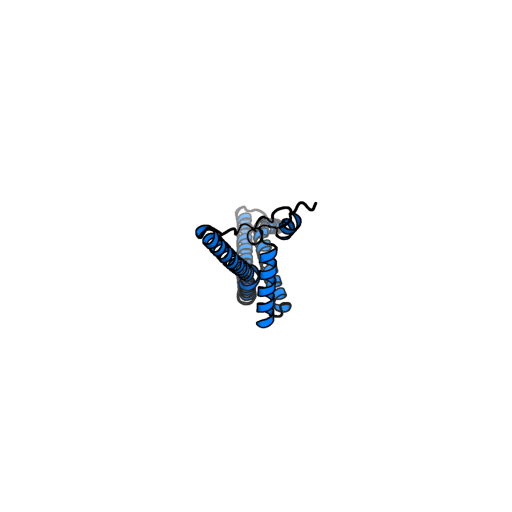 1.467 31.615 1.00 90.31 91 GLU A C 1
ATOM 731 O O . GLU A 1 91 ? -30.733 1.839 32.211 1.00 90.31 91 GLU A O 1
ATOM 736 N N . LYS A 1 92 ? -32.079 0.171 31.567 1.00 90.06 92 LYS A N 1
ATOM 737 C CA . LYS A 1 92 ? -31.177 -0.866 32.079 1.00 90.06 92 LYS A CA 1
ATOM 738 C C . LYS A 1 92 ? -29.932 -0.931 31.193 1.00 90.06 92 LYS A C 1
ATOM 740 O O . LYS A 1 92 ? -30.050 -1.212 30.003 1.00 90.06 92 LYS A O 1
ATOM 745 N N . VAL A 1 93 ? -28.751 -0.757 31.788 1.00 91.62 93 VAL A N 1
ATOM 746 C CA . VAL A 1 93 ? -27.479 -0.869 31.062 1.00 91.62 93 VAL A CA 1
ATOM 747 C C . VAL A 1 93 ? -27.238 -2.320 30.647 1.00 91.62 93 VAL A C 1
ATOM 749 O O . VAL A 1 93 ? -27.058 -3.195 31.496 1.00 91.62 93 VAL A O 1
ATOM 752 N N . ILE A 1 94 ? -27.230 -2.584 29.338 1.00 93.38 94 ILE A N 1
ATOM 753 C CA . ILE A 1 94 ? -26.943 -3.912 28.775 1.00 93.38 94 ILE A CA 1
ATOM 754 C C . ILE A 1 94 ? -25.577 -3.866 28.091 1.00 93.38 94 ILE A C 1
ATOM 756 O O . ILE A 1 94 ? -25.465 -3.456 26.936 1.00 93.38 94 ILE A O 1
ATOM 760 N N . LEU A 1 95 ? -24.536 -4.309 28.803 1.00 93.12 95 LEU A N 1
ATOM 761 C CA . LEU A 1 95 ? -23.152 -4.245 28.319 1.00 93.12 95 LEU A CA 1
ATOM 762 C C . LEU A 1 95 ? -22.916 -5.058 27.039 1.00 93.12 95 LEU A C 1
ATOM 764 O O . LEU A 1 95 ? -22.175 -4.596 26.183 1.00 93.12 95 LEU A O 1
ATOM 768 N N . SER A 1 96 ? -23.572 -6.210 26.864 1.00 94.94 96 SER A N 1
ATOM 769 C CA . SER A 1 96 ? -23.404 -7.027 25.651 1.00 94.94 96 SER A CA 1
ATOM 770 C C . SER A 1 96 ? -23.801 -6.271 24.381 1.00 94.94 96 SER A C 1
ATOM 772 O O . SER A 1 96 ? -23.020 -6.197 23.444 1.00 94.94 96 SER A O 1
ATOM 774 N N . LYS A 1 97 ? -24.958 -5.597 24.388 1.00 94.50 97 LYS A N 1
ATOM 775 C CA . LYS A 1 97 ? -25.419 -4.776 23.253 1.00 94.50 97 LYS A CA 1
ATOM 776 C C . LYS A 1 97 ? -24.494 -3.591 22.962 1.00 94.50 97 LYS A C 1
ATOM 778 O O . LYS A 1 97 ? -24.395 -3.152 21.815 1.00 94.50 97 LYS A O 1
ATOM 783 N N . ILE A 1 98 ? -23.861 -3.042 24.001 1.00 95.50 98 ILE A N 1
ATOM 784 C CA . ILE A 1 98 ? -22.866 -1.974 23.857 1.00 95.50 98 ILE A CA 1
ATOM 785 C C . ILE A 1 98 ? -21.621 -2.530 23.165 1.00 95.50 98 ILE A C 1
ATOM 787 O O . ILE A 1 98 ? -21.169 -1.923 22.200 1.00 95.50 98 ILE A O 1
ATOM 791 N N . GLU A 1 99 ? -21.116 -3.693 23.582 1.00 96.62 99 GLU A N 1
ATOM 792 C CA . GLU A 1 99 ? -19.976 -4.340 22.919 1.00 96.62 99 GLU A CA 1
ATOM 793 C C . GLU A 1 99 ? -20.277 -4.707 21.462 1.00 96.62 99 GLU A C 1
ATOM 795 O O . GLU A 1 99 ? -19.477 -4.376 20.596 1.00 96.62 99 GLU A O 1
ATOM 800 N N . ASP A 1 100 ? -21.455 -5.261 21.152 1.00 96.69 100 ASP A N 1
ATOM 801 C CA . ASP A 1 100 ? -21.863 -5.566 19.766 1.00 96.69 100 ASP A CA 1
ATOM 802 C C . ASP A 1 100 ? -21.946 -4.307 18.881 1.00 96.69 100 ASP A C 1
ATOM 804 O O . ASP A 1 100 ? -21.814 -4.350 17.654 1.00 96.69 100 ASP A O 1
ATOM 808 N N . THR A 1 101 ? -22.229 -3.157 19.493 1.00 95.75 101 THR A N 1
ATOM 809 C CA . THR A 1 101 ? -22.237 -1.866 18.799 1.00 95.75 101 THR A CA 1
ATOM 810 C C . THR A 1 101 ? -20.817 -1.367 18.584 1.00 95.75 101 THR A C 1
ATOM 812 O O . THR A 1 101 ? -20.481 -1.002 17.462 1.00 95.75 101 THR A O 1
ATOM 815 N N . LEU A 1 102 ? -19.976 -1.418 19.619 1.00 96.88 102 LEU A N 1
ATOM 816 C CA . LEU A 1 102 ? -18.566 -1.045 19.533 1.00 96.88 102 LEU A CA 1
ATOM 817 C C . LEU A 1 102 ? -17.814 -1.906 18.519 1.00 96.88 102 LEU A C 1
ATOM 819 O O . LEU A 1 102 ? -16.999 -1.376 17.779 1.00 96.88 102 LEU A O 1
ATOM 823 N N . GLU A 1 103 ? -18.112 -3.200 18.429 1.00 96.62 103 GLU A N 1
ATOM 824 C CA . GLU A 1 103 ? -17.467 -4.093 17.469 1.00 96.62 103 GLU A CA 1
ATOM 825 C C . GLU A 1 103 ? -17.732 -3.669 16.025 1.00 96.62 103 GLU A C 1
ATOM 827 O O . GLU A 1 103 ? -16.815 -3.585 15.213 1.00 96.62 103 GLU A O 1
ATOM 832 N N . ARG A 1 104 ? -18.978 -3.296 15.721 1.00 96.62 104 ARG A N 1
ATOM 833 C CA . ARG A 1 104 ? -19.342 -2.768 14.402 1.00 96.62 104 ARG A CA 1
ATOM 834 C C . ARG A 1 104 ? -18.746 -1.385 14.151 1.00 96.62 104 ARG A C 1
ATOM 836 O O . ARG A 1 104 ? -18.268 -1.137 13.052 1.00 96.62 104 ARG A O 1
ATOM 843 N N . GLU A 1 105 ? -18.772 -0.498 15.148 1.00 96.44 105 GLU A N 1
ATOM 844 C CA . GLU A 1 105 ? -18.208 0.857 15.040 1.00 96.44 105 GLU A CA 1
ATOM 845 C C . GLU A 1 105 ? -16.676 0.832 14.853 1.00 96.44 105 GLU A C 1
ATOM 847 O O . GLU A 1 105 ? -16.135 1.692 14.161 1.00 96.44 105 GLU A O 1
ATOM 852 N N . PHE A 1 106 ? -15.977 -0.155 15.430 1.00 97.06 106 PHE A N 1
ATOM 853 C CA . PHE A 1 106 ? -14.511 -0.231 15.432 1.00 97.06 106 PHE A CA 1
ATOM 854 C C . PHE A 1 106 ? -13.908 -1.264 14.464 1.00 97.06 106 PHE A C 1
ATOM 856 O O . PHE A 1 106 ? -12.683 -1.344 14.362 1.00 97.06 106 PHE A O 1
ATOM 863 N N . ALA A 1 107 ? -14.717 -2.003 13.700 1.00 96.75 107 ALA A N 1
ATOM 864 C CA . ALA A 1 107 ? -14.235 -3.027 12.765 1.00 96.75 107 ALA A CA 1
ATOM 865 C C . ALA A 1 107 ? -13.204 -2.491 11.751 1.00 96.75 107 ALA A C 1
ATOM 867 O O . ALA A 1 107 ? -12.195 -3.139 11.473 1.00 96.75 107 ALA A O 1
ATOM 868 N N . GLU A 1 108 ? -13.409 -1.279 11.226 1.00 95.06 108 GLU A N 1
ATOM 869 C CA . GLU A 1 108 ? -12.466 -0.659 10.285 1.00 95.06 108 GLU A CA 1
ATOM 870 C C . GLU A 1 108 ? -11.119 -0.305 10.927 1.00 95.06 108 GLU A C 1
ATOM 872 O O . GLU A 1 108 ? -10.088 -0.330 10.253 1.00 95.06 108 GLU A O 1
ATOM 877 N N . TYR A 1 109 ? -11.115 0.028 12.220 1.00 95.12 109 TYR A N 1
ATOM 878 C CA . TYR A 1 109 ? -9.890 0.310 12.969 1.00 95.12 109 TYR A CA 1
ATOM 879 C C . TYR A 1 109 ? -9.086 -0.974 13.173 1.00 95.12 109 TYR A C 1
ATOM 881 O O . TYR A 1 109 ? -7.882 -0.981 12.920 1.00 95.12 109 TYR A O 1
ATOM 889 N N . GLN A 1 110 ? -9.758 -2.076 13.523 1.00 93.56 110 GLN A N 1
ATOM 890 C CA . GLN A 1 110 ? -9.113 -3.384 13.632 1.00 93.56 110 GLN A CA 1
ATOM 891 C C . GLN A 1 110 ? -8.515 -3.822 12.290 1.00 93.56 110 GLN A C 1
ATOM 893 O O . GLN A 1 110 ? -7.335 -4.143 12.215 1.00 93.56 110 GLN A O 1
ATOM 898 N N . ALA A 1 111 ? -9.275 -3.694 11.199 1.00 96.50 111 ALA A N 1
ATOM 899 C CA . ALA A 1 111 ? -8.780 -4.019 9.863 1.00 96.50 111 ALA A CA 1
ATOM 900 C C . ALA A 1 111 ? -7.562 -3.170 9.441 1.00 96.50 111 ALA A C 1
ATOM 902 O O . ALA A 1 111 ? -6.746 -3.606 8.627 1.00 96.50 111 ALA A O 1
ATOM 903 N N . LYS A 1 112 ? -7.425 -1.940 9.956 1.00 95.12 112 LYS A N 1
ATOM 904 C CA . LYS A 1 112 ? -6.232 -1.107 9.736 1.00 95.12 112 LYS A CA 1
ATOM 905 C C . LYS A 1 112 ? -5.032 -1.593 10.548 1.00 95.12 112 LYS A C 1
ATOM 907 O O . LYS A 1 112 ? -3.934 -1.595 9.994 1.00 95.12 112 LYS A O 1
ATOM 912 N N . LEU A 1 113 ? -5.228 -2.004 11.803 1.00 94.62 113 LEU A N 1
ATOM 913 C CA . LEU A 1 113 ? -4.175 -2.606 12.630 1.00 94.62 113 LEU A CA 1
ATOM 914 C C . LEU A 1 113 ? -3.643 -3.890 11.986 1.00 94.62 113 LEU A C 1
ATOM 916 O O . LEU A 1 113 ? -2.433 -4.022 11.810 1.00 94.62 113 LEU A O 1
ATOM 920 N N . ASP A 1 114 ? -4.537 -4.765 11.526 1.00 95.75 114 ASP A N 1
ATOM 921 C CA . ASP A 1 114 ? -4.166 -6.023 10.870 1.00 95.75 114 ASP A CA 1
ATOM 922 C C . ASP A 1 114 ? -3.318 -5.760 9.612 1.00 95.75 114 ASP A C 1
ATOM 924 O O . ASP A 1 114 ? -2.235 -6.319 9.446 1.00 95.75 114 ASP A O 1
ATOM 928 N N . LYS A 1 115 ? -3.725 -4.792 8.777 1.00 95.19 115 LYS A N 1
ATOM 929 C CA . LYS A 1 115 ? -2.942 -4.374 7.600 1.00 95.19 115 LYS A CA 1
ATOM 930 C C . LYS A 1 115 ? -1.558 -3.826 7.949 1.00 95.19 115 LYS A C 1
ATOM 932 O O . LYS A 1 115 ? -0.637 -3.960 7.143 1.00 95.19 115 LYS A O 1
ATOM 937 N N . GLN A 1 116 ? -1.402 -3.140 9.081 1.00 93.25 116 GLN A N 1
ATOM 938 C CA . GLN A 1 116 ? -0.088 -2.659 9.514 1.00 93.25 116 GLN A CA 1
ATOM 939 C C . GLN A 1 116 ? 0.804 -3.823 9.951 1.00 93.25 116 GLN A C 1
ATOM 941 O O . GLN A 1 116 ? 1.973 -3.856 9.568 1.00 93.25 116 GLN A O 1
ATOM 946 N N . ILE A 1 117 ? 0.245 -4.805 10.663 1.00 93.88 117 ILE A N 1
ATOM 947 C CA . ILE A 1 117 ? 0.953 -6.037 11.035 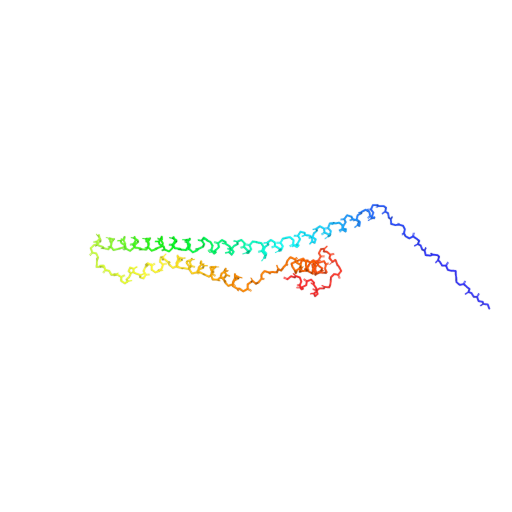1.00 93.88 117 ILE A CA 1
ATOM 948 C C . ILE A 1 117 ? 1.418 -6.788 9.784 1.00 93.88 117 ILE A C 1
ATOM 950 O O . ILE A 1 117 ? 2.586 -7.164 9.702 1.00 93.88 117 ILE A O 1
ATOM 954 N N . ASP A 1 118 ? 0.557 -6.938 8.777 1.00 95.00 118 ASP A N 1
ATOM 955 C CA . ASP A 1 118 ? 0.914 -7.602 7.518 1.00 95.00 118 ASP A CA 1
ATOM 956 C C . ASP A 1 118 ? 2.093 -6.912 6.819 1.00 95.00 118 ASP A C 1
ATOM 958 O O . ASP A 1 118 ? 3.037 -7.570 6.375 1.00 95.00 118 ASP A O 1
ATOM 962 N N . LYS A 1 119 ? 2.089 -5.573 6.770 1.00 93.00 119 LYS A N 1
ATOM 963 C CA . LYS A 1 119 ? 3.205 -4.790 6.212 1.00 93.00 119 LYS A CA 1
ATOM 964 C C . LYS A 1 119 ? 4.499 -4.982 7.000 1.00 93.00 119 LYS A C 1
ATOM 966 O O . LYS A 1 119 ? 5.567 -5.093 6.398 1.00 93.00 119 LYS A O 1
ATOM 971 N N . MET A 1 120 ? 4.418 -5.032 8.328 1.00 92.94 120 MET A N 1
ATOM 972 C CA . MET A 1 120 ? 5.582 -5.271 9.182 1.00 92.94 120 MET A CA 1
ATOM 973 C C . MET A 1 120 ? 6.155 -6.675 8.979 1.00 92.94 120 MET A C 1
ATOM 975 O O . MET A 1 120 ? 7.371 -6.824 8.858 1.00 92.94 120 MET A O 1
ATOM 979 N N . ASN A 1 121 ? 5.296 -7.690 8.889 1.00 92.81 121 ASN A N 1
ATOM 980 C CA . ASN A 1 121 ? 5.716 -9.063 8.618 1.00 92.81 121 ASN A CA 1
ATOM 981 C C . ASN A 1 121 ? 6.396 -9.169 7.249 1.00 92.81 121 ASN A C 1
ATOM 983 O O . ASN A 1 121 ? 7.502 -9.694 7.162 1.00 92.81 121 ASN A O 1
ATOM 987 N N . ALA A 1 122 ? 5.819 -8.559 6.209 1.00 92.12 122 ALA A N 1
ATOM 988 C CA . ALA A 1 122 ? 6.430 -8.523 4.882 1.00 92.12 122 ALA A CA 1
ATOM 989 C C . ALA A 1 122 ? 7.820 -7.854 4.885 1.00 92.12 122 ALA A C 1
ATOM 991 O O . ALA A 1 122 ? 8.743 -8.327 4.219 1.00 92.12 122 ALA A O 1
ATOM 992 N N . ALA A 1 123 ? 7.998 -6.773 5.653 1.00 91.69 123 ALA A N 1
ATOM 993 C CA . ALA A 1 123 ? 9.298 -6.122 5.805 1.00 91.69 123 ALA A CA 1
ATOM 994 C C . ALA A 1 123 ? 10.318 -7.015 6.536 1.00 91.69 123 ALA A C 1
ATOM 996 O O . ALA A 1 123 ? 11.482 -7.075 6.135 1.00 91.69 123 ALA A O 1
ATOM 997 N N . LEU A 1 124 ? 9.893 -7.733 7.581 1.00 90.56 124 LEU A N 1
ATOM 998 C CA . LEU A 1 124 ? 10.740 -8.679 8.311 1.00 90.56 124 LEU A CA 1
ATOM 999 C C . LEU A 1 124 ? 11.159 -9.864 7.441 1.00 90.56 124 LEU A C 1
ATOM 1001 O O . LEU A 1 124 ? 12.333 -10.230 7.456 1.00 90.56 124 LEU A O 1
ATOM 1005 N N . ASP A 1 125 ? 10.233 -10.435 6.676 1.00 90.38 125 ASP A N 1
ATOM 1006 C CA . ASP A 1 125 ? 10.510 -11.562 5.786 1.00 90.38 125 ASP A CA 1
ATOM 1007 C C . ASP A 1 125 ? 11.500 -11.158 4.692 1.00 90.38 125 ASP A C 1
ATOM 1009 O O . ASP A 1 125 ? 12.496 -11.847 4.463 1.00 90.38 125 ASP A O 1
ATOM 1013 N N . ARG A 1 126 ? 11.306 -9.979 4.088 1.00 86.19 126 ARG A N 1
ATOM 1014 C CA . ARG A 1 126 ? 12.245 -9.421 3.107 1.00 86.19 126 ARG A CA 1
ATOM 1015 C C . ARG A 1 126 ? 13.639 -9.209 3.696 1.00 86.19 126 ARG A C 1
ATOM 1017 O O . ARG A 1 126 ? 14.623 -9.526 3.038 1.00 86.19 126 ARG A O 1
ATOM 1024 N N . ASN A 1 127 ? 13.726 -8.720 4.931 1.00 85.62 127 ASN A N 1
ATOM 1025 C CA . ASN A 1 127 ? 15.002 -8.503 5.615 1.00 85.62 127 ASN A CA 1
ATOM 1026 C C . ASN A 1 127 ? 15.705 -9.815 6.007 1.00 85.62 127 ASN A C 1
ATOM 1028 O O . ASN A 1 127 ? 16.927 -9.884 6.010 1.00 85.62 127 ASN A O 1
ATOM 1032 N N . ARG A 1 128 ? 14.946 -10.858 6.362 1.00 83.00 128 ARG A N 1
ATOM 1033 C CA . ARG A 1 128 ? 15.497 -12.161 6.771 1.00 83.00 128 ARG A CA 1
ATOM 1034 C C . ARG A 1 128 ? 15.974 -13.006 5.598 1.00 83.00 128 ARG A C 1
ATOM 1036 O O . ARG A 1 128 ? 16.923 -13.765 5.759 1.00 83.00 128 ARG A O 1
ATOM 1043 N N . HIS A 1 129 ? 15.290 -12.917 4.462 1.00 75.62 129 HIS A N 1
ATOM 1044 C CA . HIS A 1 1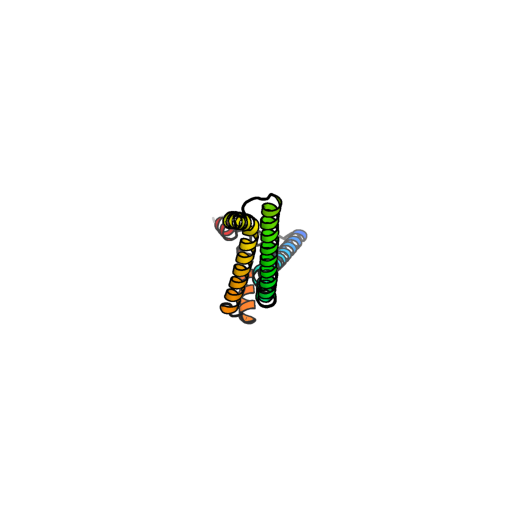29 ? 15.532 -13.782 3.306 1.00 75.62 129 HIS A CA 1
ATOM 1045 C C . HIS A 1 129 ? 16.274 -13.088 2.158 1.00 75.62 129 HIS A C 1
ATOM 1047 O O . HIS A 1 129 ? 16.671 -13.754 1.206 1.00 75.62 129 HIS A O 1
ATOM 1053 N N . GLY A 1 130 ? 16.459 -11.769 2.225 1.00 70.12 130 GLY A N 1
ATOM 1054 C CA . GLY A 1 130 ? 17.215 -11.016 1.234 1.00 70.12 130 GLY A CA 1
ATOM 1055 C C . GLY A 1 130 ? 18.703 -11.001 1.556 1.00 70.12 130 GLY A C 1
ATOM 1056 O O . GLY A 1 130 ? 19.154 -10.155 2.324 1.00 70.12 130 GLY A O 1
ATOM 1057 N N . GLU A 1 131 ? 19.481 -11.888 0.940 1.00 77.44 131 GLU A N 1
ATOM 1058 C CA . GLU A 1 131 ? 20.916 -11.635 0.813 1.00 77.44 131 GLU A CA 1
ATOM 1059 C C . GLU A 1 131 ? 21.114 -10.506 -0.210 1.00 77.44 131 GLU A C 1
ATOM 1061 O O . GLU A 1 131 ? 20.605 -10.600 -1.333 1.00 77.44 131 GLU A O 1
ATOM 1066 N N . PRO A 1 132 ? 21.788 -9.401 0.157 1.00 78.81 132 PRO A N 1
ATOM 1067 C CA . PRO A 1 132 ? 22.058 -8.343 -0.797 1.00 78.81 132 PRO A CA 1
ATOM 1068 C C . PRO A 1 132 ? 23.009 -8.873 -1.869 1.00 78.81 132 PRO A C 1
ATOM 1070 O O . PRO A 1 132 ? 24.054 -9.442 -1.554 1.00 78.81 132 PRO A O 1
ATOM 1073 N N . LEU A 1 133 ? 22.656 -8.644 -3.135 1.00 84.69 133 LEU A N 1
ATOM 1074 C CA . LEU A 1 133 ? 23.576 -8.873 -4.241 1.00 84.69 133 LEU A CA 1
ATOM 1075 C C . LEU A 1 133 ? 24.839 -8.038 -4.030 1.00 84.69 133 LEU A C 1
ATOM 1077 O O . LEU A 1 133 ? 24.778 -6.872 -3.628 1.00 84.69 133 LEU A O 1
ATOM 1081 N N . THR A 1 134 ? 25.983 -8.617 -4.364 1.00 90.44 134 THR A N 1
ATOM 1082 C CA . THR A 1 134 ? 27.227 -7.864 -4.486 1.00 90.44 134 THR A CA 1
ATOM 1083 C C . THR A 1 134 ? 27.122 -6.836 -5.614 1.00 90.44 134 THR A C 1
ATOM 1085 O O . THR A 1 134 ? 26.313 -6.959 -6.539 1.00 90.44 134 THR A O 1
ATOM 1088 N N . ASP A 1 135 ? 27.996 -5.829 -5.599 1.00 88.75 135 ASP A N 1
ATOM 1089 C CA . ASP A 1 135 ? 28.047 -4.822 -6.666 1.00 88.75 135 ASP A CA 1
ATOM 1090 C C . ASP A 1 135 ? 28.256 -5.442 -8.057 1.00 88.75 135 ASP A C 1
ATOM 1092 O O . ASP A 1 135 ? 27.751 -4.923 -9.054 1.00 88.75 135 ASP A O 1
ATOM 1096 N N . ALA A 1 136 ? 29.009 -6.543 -8.137 1.00 93.00 136 ALA A N 1
ATOM 1097 C CA . ALA A 1 136 ? 29.250 -7.256 -9.386 1.00 93.00 136 ALA A CA 1
ATOM 1098 C C . ALA A 1 136 ? 27.970 -7.937 -9.895 1.00 93.00 136 ALA A C 1
ATOM 1100 O O . ALA A 1 136 ? 27.585 -7.720 -11.044 1.00 93.00 136 ALA A O 1
ATOM 1101 N N . GLU A 1 137 ? 27.276 -8.676 -9.028 1.00 92.19 137 GLU A N 1
ATOM 1102 C CA . GLU A 1 137 ? 26.021 -9.361 -9.365 1.00 92.19 137 GLU A CA 1
ATOM 1103 C C . GLU A 1 137 ? 24.908 -8.367 -9.713 1.00 92.19 137 GLU A C 1
ATOM 1105 O O . GLU A 1 137 ? 24.168 -8.567 -10.672 1.00 92.19 137 GLU A O 1
ATOM 1110 N N . SER A 1 138 ? 24.818 -7.249 -8.989 1.00 89.94 138 SER A N 1
ATOM 1111 C CA . SER A 1 138 ? 23.858 -6.179 -9.279 1.00 89.94 138 SER A CA 1
ATOM 1112 C C . SER A 1 138 ? 24.096 -5.566 -10.663 1.00 89.94 138 SER A C 1
ATOM 1114 O O . SER A 1 138 ? 23.155 -5.368 -11.436 1.00 89.94 138 SER A O 1
ATOM 1116 N N . ARG A 1 139 ? 25.359 -5.319 -11.038 1.00 92.12 139 ARG A N 1
ATOM 1117 C CA . ARG A 1 139 ? 25.705 -4.829 -12.384 1.00 92.12 139 ARG A CA 1
ATOM 1118 C C . ARG A 1 139 ? 25.342 -5.838 -13.467 1.00 92.12 139 ARG A C 1
ATOM 1120 O O . ARG A 1 139 ? 24.763 -5.440 -14.479 1.00 92.12 139 ARG A O 1
ATOM 1127 N N . GLU A 1 140 ? 25.653 -7.114 -13.257 1.00 94.62 140 GLU A N 1
ATOM 1128 C CA . GLU A 1 140 ? 25.311 -8.186 -14.194 1.00 94.62 140 GLU A CA 1
ATOM 1129 C C . GLU A 1 140 ? 23.792 -8.308 -14.366 1.00 94.62 140 GLU A C 1
ATOM 1131 O O . GLU A 1 140 ? 23.295 -8.289 -15.493 1.00 94.62 140 GLU A O 1
ATOM 1136 N N . MET A 1 141 ? 23.038 -8.313 -13.265 1.00 92.50 141 MET A N 1
ATOM 1137 C CA . MET A 1 141 ? 21.577 -8.368 -13.281 1.00 92.50 141 MET A CA 1
ATOM 1138 C C . MET A 1 141 ? 20.979 -7.194 -14.066 1.00 92.50 141 MET A C 1
ATOM 1140 O O . MET A 1 141 ? 20.149 -7.393 -14.956 1.00 92.50 141 MET A O 1
ATOM 1144 N N . LYS A 1 142 ? 21.444 -5.964 -13.810 1.00 92.94 142 LYS A N 1
ATOM 1145 C CA . LYS A 1 142 ? 20.992 -4.770 -14.544 1.00 92.94 142 LYS A CA 1
ATOM 1146 C C . LYS A 1 142 ? 21.330 -4.863 -16.033 1.00 92.94 142 LYS A C 1
ATOM 1148 O O . LYS A 1 142 ? 20.525 -4.463 -16.875 1.00 92.94 142 LYS A O 1
ATOM 1153 N N . GLN A 1 143 ? 22.486 -5.416 -16.391 1.00 93.50 143 GLN A N 1
ATOM 1154 C CA . GLN A 1 143 ? 22.871 -5.621 -17.787 1.00 93.50 143 GLN A CA 1
ATOM 1155 C C . GLN A 1 143 ? 21.984 -6.661 -18.491 1.00 93.50 143 GLN A C 1
ATOM 1157 O O . GLN A 1 143 ? 21.529 -6.420 -19.617 1.00 93.50 143 GLN A O 1
ATOM 1162 N N . LEU A 1 144 ? 21.702 -7.788 -17.837 1.00 94.38 144 LEU A N 1
ATOM 1163 C CA . LEU A 1 144 ? 20.813 -8.832 -18.351 1.00 94.38 144 LEU A CA 1
ATOM 1164 C C . LEU A 1 144 ? 19.389 -8.303 -18.531 1.00 94.38 144 LEU A C 1
ATOM 1166 O O . LEU A 1 144 ? 18.826 -8.421 -19.620 1.00 94.38 144 LEU A O 1
ATOM 1170 N N . TYR A 1 145 ? 18.851 -7.623 -17.519 1.00 91.94 145 TYR A N 1
ATOM 1171 C CA . TYR A 1 145 ? 17.526 -7.008 -17.568 1.00 91.94 145 TYR A CA 1
ATOM 1172 C C . TYR A 1 145 ? 17.389 -6.058 -18.767 1.00 91.94 145 TYR A C 1
ATOM 1174 O O . TYR A 1 145 ? 16.451 -6.164 -19.556 1.00 91.94 145 TYR A O 1
ATOM 1182 N N . ARG A 1 146 ? 18.369 -5.175 -18.994 1.00 91.88 146 ARG A N 1
ATOM 1183 C CA . ARG A 1 146 ? 18.346 -4.271 -20.156 1.00 91.88 146 ARG A CA 1
ATOM 1184 C C . ARG A 1 146 ? 18.384 -4.998 -21.487 1.00 91.88 146 ARG A C 1
ATOM 1186 O O . ARG A 1 146 ? 17.802 -4.515 -22.455 1.00 91.88 146 ARG A O 1
ATOM 1193 N N . THR A 1 147 ? 19.110 -6.108 -21.555 1.00 92.06 147 THR A N 1
ATOM 1194 C CA . THR A 1 147 ? 19.182 -6.927 -22.767 1.00 92.06 147 THR A CA 1
ATOM 1195 C C . THR A 1 147 ? 17.807 -7.506 -23.076 1.00 92.06 147 THR A C 1
ATOM 1197 O O . THR A 1 147 ? 17.343 -7.392 -24.207 1.00 92.06 147 THR A O 1
ATOM 1200 N N . ILE A 1 148 ? 17.112 -8.015 -22.057 1.00 90.38 148 ILE A N 1
ATOM 1201 C CA . ILE A 1 148 ? 15.742 -8.523 -22.172 1.00 90.38 148 ILE A CA 1
ATOM 1202 C C . ILE A 1 148 ? 14.783 -7.410 -22.611 1.00 90.38 148 ILE A C 1
ATOM 1204 O O . ILE A 1 148 ? 14.057 -7.582 -23.587 1.00 90.38 148 ILE A O 1
ATOM 1208 N N . ILE A 1 149 ? 14.823 -6.241 -21.964 1.00 89.44 149 ILE A N 1
ATOM 1209 C CA . ILE A 1 149 ? 13.956 -5.102 -22.304 1.00 89.44 149 ILE A CA 1
ATOM 1210 C C . ILE A 1 149 ? 14.178 -4.621 -23.736 1.00 89.44 149 ILE A C 1
ATOM 1212 O O . ILE A 1 149 ? 13.214 -4.376 -24.453 1.00 89.44 149 ILE A O 1
ATOM 1216 N N . LYS A 1 150 ? 15.426 -4.537 -24.202 1.00 88.94 150 LYS A N 1
ATOM 1217 C CA . LYS A 1 150 ? 15.710 -4.172 -25.598 1.00 88.94 150 LYS A CA 1
ATOM 1218 C C . LYS A 1 150 ? 15.113 -5.155 -26.603 1.00 88.94 150 LYS A C 1
ATOM 1220 O O . LYS A 1 150 ? 14.792 -4.735 -27.707 1.00 88.94 150 LYS A O 1
ATOM 1225 N N . VAL A 1 151 ? 14.992 -6.432 -26.238 1.00 89.19 151 VAL A N 1
ATOM 1226 C CA . VAL A 1 151 ? 14.425 -7.471 -27.106 1.00 89.19 151 VAL A CA 1
ATOM 1227 C C . VAL A 1 151 ? 12.902 -7.488 -27.040 1.00 89.19 151 VAL A C 1
ATOM 1229 O O . VAL A 1 151 ? 12.289 -7.665 -28.085 1.00 89.19 151 VAL A O 1
ATOM 1232 N N . LEU A 1 152 ? 12.300 -7.321 -25.859 1.00 88.31 152 LEU A N 1
ATOM 1233 C CA . LEU A 1 152 ? 10.864 -7.537 -25.632 1.00 88.31 152 LEU A CA 1
ATOM 1234 C C . LEU A 1 152 ? 10.008 -6.268 -25.625 1.00 88.31 152 LEU A C 1
ATOM 1236 O O . LEU A 1 152 ? 8.796 -6.371 -25.774 1.00 88.31 152 LEU A O 1
ATOM 1240 N N . HIS A 1 153 ? 10.591 -5.083 -25.449 1.00 87.44 153 HIS A N 1
ATOM 1241 C CA . HIS A 1 153 ? 9.810 -3.852 -25.375 1.00 87.44 153 HIS A CA 1
ATOM 1242 C C . HIS A 1 153 ? 9.346 -3.411 -26.777 1.00 87.44 153 HIS A C 1
ATOM 1244 O O . HIS A 1 153 ? 10.207 -3.147 -27.624 1.00 87.44 153 HIS A O 1
ATOM 1250 N N . PRO A 1 154 ? 8.032 -3.231 -27.023 1.00 85.75 154 PRO A N 1
ATOM 1251 C CA . PRO A 1 154 ? 7.490 -2.892 -28.346 1.00 85.75 154 PRO A CA 1
ATOM 1252 C C . PRO A 1 154 ? 8.102 -1.642 -28.993 1.00 85.75 154 PRO A C 1
ATOM 1254 O O . PRO A 1 154 ? 8.408 -1.641 -30.182 1.00 85.75 154 PRO A O 1
ATOM 1257 N N . ASP A 1 155 ? 8.369 -0.597 -28.204 1.00 83.9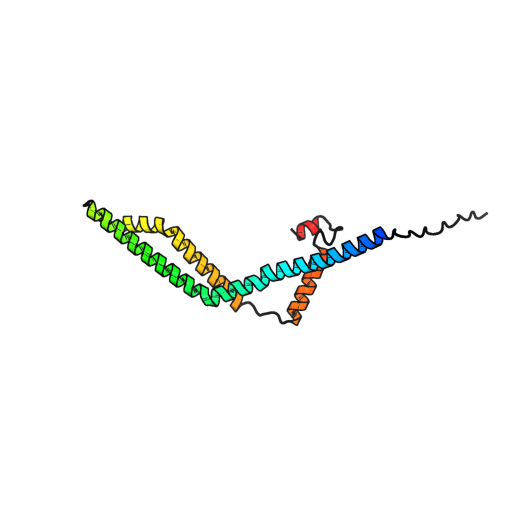4 155 ASP A N 1
ATOM 1258 C CA . ASP A 1 155 ? 8.983 0.635 -28.731 1.00 83.94 155 ASP A CA 1
ATOM 1259 C C . ASP A 1 155 ? 10.492 0.510 -29.032 1.00 83.94 155 ASP A C 1
ATOM 1261 O O . ASP A 1 155 ? 11.048 1.287 -29.817 1.00 83.94 155 ASP A O 1
ATOM 1265 N N . LEU A 1 156 ? 11.182 -0.452 -28.406 1.00 86.06 156 LEU A N 1
ATOM 1266 C CA . LEU A 1 156 ? 12.617 -0.684 -28.616 1.00 86.06 156 LEU A CA 1
ATOM 1267 C C . LEU A 1 156 ? 12.863 -1.684 -29.746 1.00 86.06 156 LEU A C 1
ATOM 1269 O O . LEU A 1 156 ? 13.813 -1.506 -30.513 1.00 86.06 156 LEU A O 1
ATOM 1273 N N . ASN A 1 157 ? 11.993 -2.688 -29.860 1.00 86.62 157 ASN A N 1
ATOM 1274 C CA . ASN A 1 157 ? 12.016 -3.702 -30.898 1.00 86.62 157 ASN A CA 1
ATOM 1275 C C . ASN A 1 157 ? 10.691 -3.6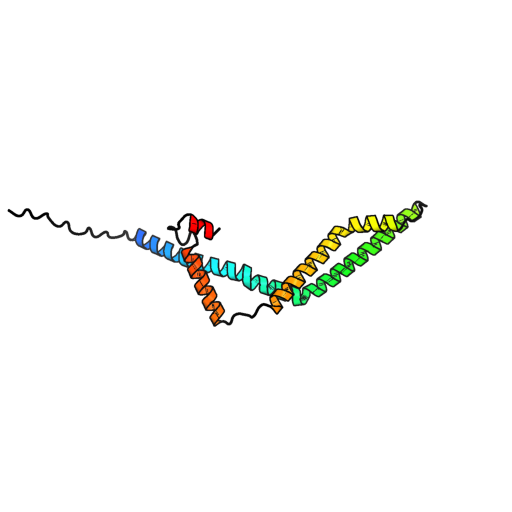90 -31.687 1.00 86.62 157 ASN A C 1
ATOM 1277 O O . ASN A 1 157 ? 9.717 -4.307 -31.260 1.00 86.62 157 ASN A O 1
ATOM 1281 N N . PRO A 1 158 ? 10.637 -3.005 -32.843 1.00 81.44 158 PRO A N 1
ATOM 1282 C CA . PRO A 1 158 ? 9.422 -2.938 -33.655 1.00 81.44 158 PRO A CA 1
ATOM 1283 C C . PRO A 1 158 ? 9.090 -4.256 -34.379 1.00 81.44 158 PRO A C 1
ATOM 1285 O O . PRO A 1 158 ? 7.965 -4.418 -34.840 1.00 81.44 158 PRO A O 1
ATOM 1288 N N . ASP A 1 159 ? 10.032 -5.202 -34.464 1.00 86.38 159 ASP A N 1
ATOM 1289 C CA . ASP A 1 159 ? 9.889 -6.452 -35.227 1.00 86.38 159 ASP A CA 1
ATOM 1290 C C . ASP A 1 159 ? 9.381 -7.624 -34.361 1.00 86.38 159 ASP A C 1
ATOM 1292 O O . ASP A 1 159 ? 9.628 -8.798 -34.649 1.00 86.38 159 ASP A O 1
ATOM 1296 N N . LEU A 1 160 ? 8.689 -7.318 -33.261 1.00 86.19 160 LEU A N 1
ATOM 1297 C CA . LEU A 1 160 ? 8.174 -8.319 -32.331 1.00 86.19 160 LEU A CA 1
ATOM 1298 C C . LEU A 1 160 ? 7.005 -9.119 -32.911 1.00 86.19 160 LEU A C 1
ATOM 1300 O O . LEU A 1 160 ? 6.060 -8.582 -33.488 1.00 86.19 160 LEU A O 1
ATOM 1304 N N . SER A 1 161 ? 7.022 -10.428 -32.665 1.00 87.06 161 SER A N 1
ATOM 1305 C CA . SER A 1 161 ? 5.861 -11.288 -32.903 1.00 87.06 161 SER A CA 1
ATOM 1306 C C . SER A 1 161 ? 4.748 -11.030 -31.880 1.00 87.06 161 SER A C 1
ATOM 1308 O O . SER A 1 161 ? 5.002 -10.603 -30.752 1.00 87.06 161 SER A O 1
ATOM 1310 N N . ALA A 1 162 ? 3.507 -11.381 -32.230 1.00 84.44 162 ALA A N 1
ATOM 1311 C CA . ALA A 1 162 ? 2.359 -11.254 -31.326 1.00 84.44 162 ALA A CA 1
ATOM 1312 C C . ALA A 1 162 ? 2.564 -11.982 -29.980 1.00 84.44 162 ALA A C 1
ATOM 1314 O O . ALA A 1 162 ? 2.173 -11.469 -28.935 1.00 84.44 162 ALA A O 1
ATOM 1315 N N . ALA A 1 163 ? 3.231 -13.142 -29.993 1.00 85.50 163 ALA A N 1
ATOM 1316 C CA . ALA A 1 163 ? 3.546 -13.895 -28.780 1.00 85.50 163 ALA A CA 1
ATOM 1317 C C . ALA A 1 163 ? 4.551 -13.163 -27.871 1.00 85.50 163 ALA A C 1
ATOM 1319 O O . ALA A 1 163 ? 4.430 -13.212 -26.652 1.00 85.50 163 ALA A O 1
ATOM 1320 N N . GLN A 1 164 ? 5.533 -12.462 -28.445 1.00 84.06 164 GLN A N 1
ATOM 1321 C CA . GLN A 1 164 ? 6.511 -11.694 -27.668 1.00 84.06 164 GLN A CA 1
ATOM 1322 C C . GLN A 1 164 ? 5.916 -10.403 -27.101 1.00 84.06 164 GLN A C 1
ATOM 1324 O O . GLN A 1 164 ? 6.257 -10.024 -25.986 1.00 84.06 164 GLN A O 1
ATOM 1329 N N . ILE A 1 165 ? 4.995 -9.764 -27.829 1.00 82.62 165 ILE A N 1
ATOM 1330 C CA . ILE A 1 165 ? 4.216 -8.634 -27.304 1.00 82.62 165 ILE A CA 1
ATOM 1331 C C . ILE A 1 165 ? 3.377 -9.097 -26.109 1.00 82.62 165 ILE A C 1
ATOM 1333 O O . ILE A 1 165 ? 3.371 -8.441 -25.073 1.00 82.62 165 ILE A O 1
ATOM 1337 N N . GLN A 1 166 ? 2.727 -10.261 -26.216 1.00 85.19 166 GLN A N 1
ATOM 1338 C CA . GLN A 1 166 ? 1.983 -10.847 -25.101 1.00 85.19 166 GLN A CA 1
ATOM 1339 C C . GLN A 1 166 ? 2.880 -11.189 -23.905 1.00 85.19 166 GLN A C 1
ATOM 1341 O O . GLN A 1 166 ? 2.428 -11.085 -22.779 1.00 85.19 166 GLN A O 1
ATOM 1346 N N . LEU A 1 167 ? 4.136 -11.585 -24.127 1.00 84.62 167 LEU A N 1
ATOM 1347 C CA . LEU A 1 167 ? 5.076 -11.878 -23.042 1.00 84.62 167 LEU A CA 1
ATOM 1348 C C . LEU A 1 167 ? 5.487 -10.625 -22.251 1.00 84.62 167 LEU A C 1
ATOM 1350 O O . LEU A 1 167 ? 5.876 -10.736 -21.092 1.00 84.62 167 LEU A O 1
ATOM 1354 N N . PHE A 1 168 ? 5.454 -9.452 -22.884 1.00 81.81 168 PHE A N 1
ATOM 1355 C CA . PHE A 1 168 ? 5.811 -8.188 -22.245 1.00 81.81 168 PHE A CA 1
ATOM 1356 C C . PHE A 1 168 ? 4.669 -7.589 -21.404 1.00 81.81 168 PHE A C 1
ATOM 1358 O O . PHE A 1 168 ? 4.944 -6.843 -20.464 1.00 81.81 168 PHE A O 1
ATOM 1365 N N . HIS A 1 169 ? 3.413 -7.884 -21.755 1.00 77.81 169 HIS A N 1
ATOM 1366 C CA . HIS A 1 169 ? 2.206 -7.371 -21.095 1.00 77.81 169 HIS A CA 1
ATOM 1367 C C . HIS A 1 169 ? 1.721 -8.276 -19.960 1.00 77.81 169 HIS A C 1
ATOM 1369 O O . HIS A 1 169 ? 1.251 -7.704 -18.951 1.00 77.81 169 HIS A O 1
#

Foldseek 3Di:
DDDDDDDDPPPPDDDDPVVVVVVVVLVVVLVVVLVVVLVVCCVPPPVVLVVLLVCCVPCLVVVLVVLVVVLVVVLVVQLVVLQVVCVVVVHDDDSVVSVVVSCVVCVVSVVVSVVSVVSSVVSVVCVVPDDDDDPVRVVVVSVVVSVLCCPQPCSNDVPDDPVSVVVVD

Sequence (169 aa):
MNHQTPDTPPKLVVLHPDFAKLQADVAKIRIELSMLVLERDDLIFQECKNIEMAYMLSLGALEYKVYEAECAALRLKRKAELIQAQQNRQEKVILSKIEDTLEREFAEYQAKLDKQIDKMNAALDRNRHGEPLTDAESREMKQLYRTIIKVLHPDLNPDLSAAQIQLFH